Protein AF-X1VXB9-F1 (afdb_monomer_lite)

Radius of gyration: 13.16 Å; chains: 1; bounding box: 30×27×38 Å

InterPro domains:
  IPR007560 Restriction endonuclease type IV, Mrr [PF04471] (2-100)
  IPR011335 Restriction endonuclease type II-like [SSF52980] (1-97)
  IPR011856 tRNA endonuclease-like domain superfamily [G3DSA:3.40.1350.10] (1-100)
  IPR052906 Type IV Methyl-Directed Restriction Enzyme [PTHR30015] (2-100)

Structure (mmCIF, N/CA/C/O backbone):
data_AF-X1VXB9-F1
#
_entry.id   AF-X1VXB9-F1
#
loop_
_atom_site.group_PDB
_atom_site.id
_atom_site.type_symbol
_atom_site.label_atom_id
_atom_site.label_alt_id
_atom_site.label_comp_id
_atom_site.label_asym_id
_atom_site.label_entity_id
_atom_site.label_seq_id
_atom_site.pdbx_PDB_ins_code
_atom_site.Cartn_x
_atom_site.Cartn_y
_atom_site.Cartn_z
_atom_site.occupancy
_atom_site.B_iso_or_equiv
_atom_site.auth_seq_id
_atom_site.auth_comp_id
_atom_site.auth_asym_id
_atom_site.auth_atom_id
_atom_site.pdbx_PDB_model_num
ATOM 1 N N . ARG A 1 1 ? -17.337 -7.637 -2.550 1.00 56.50 1 ARG A N 1
ATOM 2 C CA . ARG A 1 1 ? -17.846 -8.761 -1.727 1.00 56.50 1 ARG A CA 1
ATOM 3 C C . ARG A 1 1 ? -16.720 -9.338 -0.864 1.00 56.50 1 ARG A C 1
ATOM 5 O O . ARG A 1 1 ? -16.865 -9.280 0.345 1.00 56.50 1 ARG A O 1
ATOM 12 N N . ILE A 1 2 ? -15.562 -9.648 -1.463 1.00 63.75 2 ILE A N 1
ATOM 13 C CA . ILE A 1 2 ? -14.317 -10.114 -0.810 1.00 63.75 2 ILE A CA 1
ATOM 14 C C . ILE A 1 2 ? -13.941 -9.342 0.471 1.00 63.75 2 ILE A C 1
ATOM 16 O O . ILE A 1 2 ? -13.866 -9.941 1.532 1.00 63.75 2 ILE A O 1
ATOM 20 N N . LEU A 1 3 ? -13.805 -8.007 0.433 1.00 64.56 3 LEU A N 1
ATOM 21 C CA . LEU A 1 3 ? -13.373 -7.242 1.622 1.00 64.56 3 LEU A CA 1
ATOM 22 C C . LEU A 1 3 ? -14.279 -7.434 2.855 1.00 64.56 3 LEU A C 1
ATOM 24 O O . LEU A 1 3 ? -13.784 -7.526 3.974 1.00 64.56 3 LEU A O 1
ATOM 28 N N . ARG A 1 4 ? -15.603 -7.535 2.664 1.00 63.34 4 ARG A N 1
ATOM 29 C CA . ARG A 1 4 ? -16.544 -7.758 3.777 1.00 63.34 4 ARG A CA 1
ATOM 30 C C . ARG A 1 4 ? -16.431 -9.174 4.343 1.00 63.34 4 ARG A C 1
ATOM 32 O O . ARG A 1 4 ? -16.548 -9.346 5.549 1.00 63.34 4 ARG A O 1
ATOM 39 N N . GLU A 1 5 ? -16.184 -10.162 3.485 1.00 63.78 5 GLU A N 1
ATOM 40 C CA . GLU A 1 5 ? -15.962 -11.560 3.884 1.00 63.78 5 GLU A CA 1
ATOM 41 C C . GLU A 1 5 ? -14.615 -11.733 4.607 1.00 63.78 5 GLU A C 1
ATO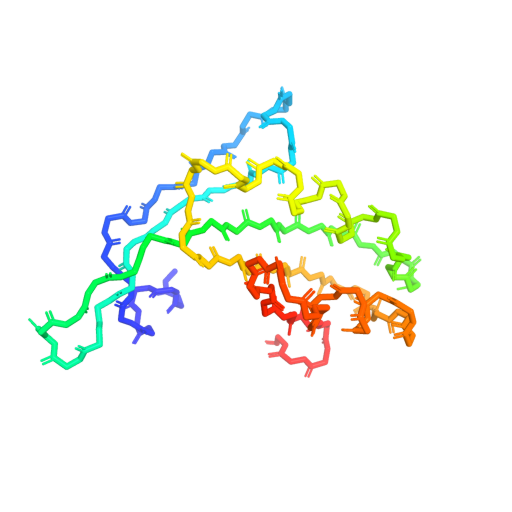M 43 O O . GLU A 1 5 ? -14.499 -12.570 5.495 1.00 63.78 5 GLU A O 1
ATOM 48 N N . CYS A 1 6 ? -13.637 -10.869 4.326 1.00 65.38 6 CYS A N 1
ATOM 49 C CA . CYS A 1 6 ? -12.366 -10.806 5.043 1.00 65.38 6 CYS A CA 1
ATOM 50 C C . CYS A 1 6 ? -12.423 -10.010 6.361 1.00 65.38 6 CYS A C 1
ATOM 52 O O . CYS A 1 6 ? -11.375 -9.795 6.947 1.00 65.38 6 CYS A O 1
ATOM 54 N N . GLY A 1 7 ? -13.585 -9.543 6.838 1.00 68.50 7 GLY A N 1
ATOM 55 C CA . GLY A 1 7 ? -13.694 -8.828 8.124 1.00 68.50 7 GLY A CA 1
ATOM 56 C C . GLY A 1 7 ? -13.568 -7.298 8.055 1.00 68.50 7 GLY A C 1
ATOM 57 O O . GLY A 1 7 ? -13.379 -6.649 9.087 1.00 68.50 7 GLY A O 1
ATOM 58 N N . PHE A 1 8 ? -13.692 -6.695 6.865 1.00 68.44 8 PHE A N 1
ATOM 59 C CA . PHE A 1 8 ? -13.814 -5.241 6.743 1.00 68.44 8 PHE A CA 1
ATOM 60 C C . PHE A 1 8 ? -15.260 -4.769 6.920 1.00 68.44 8 PHE A C 1
ATOM 62 O O . PHE A 1 8 ? -16.173 -5.150 6.182 1.00 68.44 8 PHE A O 1
ATOM 69 N N . GLU A 1 9 ? -15.446 -3.826 7.834 1.00 76.88 9 GLU A N 1
ATOM 70 C CA . GLU A 1 9 ? -16.659 -3.039 8.007 1.00 76.88 9 GLU A CA 1
ATOM 71 C C . GLU A 1 9 ? -16.516 -1.646 7.373 1.00 76.88 9 GLU A C 1
ATOM 73 O O . GLU A 1 9 ? -15.418 -1.175 7.078 1.00 76.88 9 GLU A O 1
ATOM 78 N N . LYS A 1 10 ? -17.648 -0.957 7.159 1.00 73.69 10 LYS A N 1
ATOM 79 C CA . LYS A 1 10 ? -17.703 0.439 6.671 1.00 73.69 10 LYS A CA 1
ATOM 80 C C . LYS A 1 10 ? -16.868 0.706 5.405 1.00 73.69 10 LYS A C 1
ATOM 82 O O . LYS A 1 10 ? -16.327 1.794 5.231 1.00 73.69 10 LYS A O 1
ATOM 87 N N . VAL A 1 11 ? -16.789 -0.279 4.509 1.00 75.00 11 VAL A N 1
ATOM 88 C CA . VAL A 1 11 ? -16.068 -0.143 3.238 1.00 75.00 11 VAL A CA 1
ATOM 89 C C . VAL A 1 11 ? -16.769 0.882 2.349 1.00 75.00 11 VAL A C 1
ATOM 91 O O . VAL A 1 11 ? -17.940 0.699 2.002 1.00 75.00 11 VAL A O 1
ATOM 94 N N . LYS A 1 12 ? -16.043 1.924 1.941 1.00 79.81 12 LYS A N 1
ATOM 95 C CA . LYS A 1 12 ? -16.474 2.899 0.940 1.00 79.81 12 LYS A CA 1
ATOM 96 C C . LYS A 1 12 ? -15.430 2.980 -0.164 1.00 79.81 12 LYS A C 1
ATOM 98 O O . LYS A 1 12 ? -14.261 3.246 0.087 1.00 79.81 12 LYS A O 1
ATOM 103 N N . VAL A 1 13 ? -15.887 2.758 -1.390 1.00 75.25 13 VAL A N 1
ATOM 104 C CA . VAL A 1 13 ? -15.084 2.939 -2.600 1.00 75.25 13 VAL A CA 1
ATOM 105 C C . VAL A 1 13 ? -15.185 4.404 -3.015 1.00 75.25 13 VAL A C 1
ATOM 107 O O . VAL A 1 13 ? -16.289 4.952 -3.104 1.00 75.25 13 VAL A O 1
ATOM 110 N N . THR A 1 14 ? -14.045 5.045 -3.237 1.00 69.38 14 THR A N 1
ATOM 111 C CA . THR A 1 14 ? -13.943 6.390 -3.798 1.00 69.38 14 THR A CA 1
ATOM 112 C C . THR A 1 14 ? -13.617 6.241 -5.279 1.00 69.38 14 THR A C 1
ATOM 114 O O . THR A 1 14 ? -12.519 5.880 -5.666 1.00 69.38 14 THR A O 1
ATOM 117 N N . GLY A 1 15 ? -14.626 6.423 -6.132 1.00 55.56 15 GLY A N 1
ATOM 118 C CA . GLY A 1 15 ? -14.482 6.271 -7.585 1.00 55.56 15 GLY A CA 1
ATOM 119 C C . GLY A 1 15 ? -14.112 7.564 -8.308 1.00 55.56 15 GLY A C 1
ATOM 120 O O . GLY A 1 15 ? -14.456 7.702 -9.481 1.00 55.56 15 GLY A O 1
ATOM 121 N N . ARG A 1 16 ? -13.538 8.560 -7.621 1.00 52.84 16 ARG A N 1
ATOM 122 C CA . ARG A 1 16 ? -13.210 9.840 -8.252 1.00 52.84 16 ARG A CA 1
ATOM 123 C C . ARG A 1 16 ? -11.747 9.843 -8.690 1.00 52.84 16 ARG A C 1
ATOM 125 O O . ARG A 1 16 ? -10.871 9.236 -8.093 1.00 52.84 16 ARG A O 1
ATOM 132 N N . SER A 1 17 ? -11.514 10.475 -9.832 1.00 47.78 17 SER A N 1
ATOM 133 C CA . SER A 1 17 ? -10.174 10.766 -10.321 1.00 47.78 17 SER A CA 1
ATOM 134 C C . SER A 1 17 ? -9.730 12.071 -9.659 1.00 47.78 17 SER A C 1
ATOM 136 O O . SER A 1 17 ? -10.448 13.065 -9.766 1.00 47.78 17 SER A O 1
ATOM 138 N N . GLY A 1 18 ? -8.572 12.083 -8.992 1.00 55.69 18 GLY A N 1
ATOM 139 C CA . GLY A 1 18 ? -8.039 13.270 -8.295 1.00 55.69 18 GLY A CA 1
ATOM 140 C C . GLY A 1 18 ? -7.785 13.097 -6.791 1.00 55.69 18 GLY A C 1
ATOM 141 O O . GLY A 1 18 ? -7.336 14.031 -6.136 1.00 55.69 18 GLY A O 1
ATOM 142 N N . ASP A 1 19 ? -8.013 11.903 -6.250 1.00 57.97 19 ASP A N 1
ATOM 143 C CA . ASP A 1 19 ? -8.086 11.627 -4.804 1.00 57.97 19 ASP A CA 1
ATOM 144 C C . ASP A 1 19 ? -6.703 11.493 -4.129 1.00 57.97 19 ASP A C 1
ATOM 146 O O . ASP A 1 19 ? -6.586 11.175 -2.942 1.00 57.97 19 ASP A O 1
ATOM 150 N N . GLY A 1 20 ? -5.634 11.733 -4.894 1.00 65.38 20 GLY A N 1
ATOM 151 C CA . GLY A 1 20 ? -4.254 11.515 -4.462 1.00 65.38 20 GLY A CA 1
ATOM 152 C C . GLY A 1 20 ? -3.825 10.046 -4.489 1.00 65.38 20 GLY A C 1
ATOM 153 O O . GLY A 1 20 ? -2.831 9.713 -3.859 1.00 65.38 20 GLY A O 1
ATOM 154 N N . GLY A 1 21 ? -4.548 9.178 -5.206 1.00 76.94 21 GLY A N 1
ATOM 155 C CA . GLY A 1 21 ? -4.223 7.751 -5.301 1.00 76.94 21 GLY A CA 1
ATOM 156 C C . GLY A 1 21 ? -4.743 6.931 -4.122 1.00 76.94 21 GLY A C 1
ATOM 157 O O . GLY A 1 21 ? -4.011 6.094 -3.604 1.00 76.94 21 GLY A O 1
ATOM 158 N N . ILE A 1 22 ? -5.987 7.177 -3.693 1.00 87.44 22 ILE A N 1
ATOM 159 C CA . ILE A 1 22 ? -6.750 6.273 -2.822 1.00 87.44 22 ILE A CA 1
ATOM 160 C C . ILE A 1 22 ? -8.076 5.957 -3.519 1.00 87.44 22 ILE A C 1
ATOM 162 O O . ILE A 1 22 ? -8.869 6.863 -3.771 1.00 87.44 22 ILE A O 1
ATOM 166 N N . ASP A 1 23 ? -8.341 4.675 -3.761 1.00 86.88 23 ASP A N 1
ATOM 167 C CA . ASP A 1 23 ? -9.577 4.193 -4.396 1.00 86.88 23 ASP A CA 1
ATOM 168 C C . ASP A 1 23 ? -10.641 3.765 -3.373 1.00 86.88 23 ASP A C 1
ATOM 170 O O . ASP A 1 23 ? -11.782 3.438 -3.717 1.00 86.88 23 ASP A O 1
ATOM 174 N N . GLY A 1 24 ? -10.294 3.753 -2.088 1.00 87.88 24 GLY A N 1
ATOM 175 C CA . GLY A 1 24 ? -11.276 3.665 -1.024 1.00 87.88 24 GLY A CA 1
ATOM 176 C C . GLY A 1 24 ? -10.694 3.399 0.351 1.00 87.88 24 GLY A C 1
ATOM 177 O O . GLY A 1 24 ? -9.484 3.413 0.579 1.00 87.88 24 GLY A O 1
ATOM 178 N N . PHE A 1 25 ? -11.606 3.186 1.291 1.00 89.38 25 PHE A N 1
ATOM 179 C CA . PHE A 1 25 ? -11.298 2.985 2.696 1.00 89.38 25 PHE A CA 1
ATOM 180 C C . PHE A 1 25 ? -12.230 1.963 3.335 1.00 89.38 25 PHE A C 1
ATOM 182 O O . PHE A 1 25 ? -13.359 1.749 2.887 1.00 89.38 25 PHE A O 1
ATOM 189 N N . GLY A 1 26 ? -11.764 1.339 4.406 1.00 88.38 26 GLY A N 1
ATOM 190 C CA . GLY A 1 26 ? -12.540 0.426 5.226 1.00 88.38 26 GLY A CA 1
ATOM 191 C C . GLY A 1 26 ? -11.957 0.316 6.627 1.00 88.38 26 GLY A C 1
ATOM 192 O O . GLY A 1 26 ? -10.838 0.749 6.890 1.00 88.38 26 GLY A O 1
ATOM 193 N N . VAL A 1 27 ? -12.735 -0.263 7.532 1.00 87.62 27 VAL A N 1
ATOM 194 C CA . VAL A 1 27 ? -12.303 -0.540 8.901 1.00 87.62 27 VAL A CA 1
ATOM 195 C C . VAL A 1 27 ? -12.154 -2.043 9.041 1.00 87.62 27 VAL A C 1
ATOM 197 O O . VAL A 1 27 ? -13.142 -2.767 8.964 1.00 87.62 27 VAL A O 1
ATOM 200 N N . PHE A 1 28 ? -10.934 -2.521 9.242 1.00 86.62 28 PHE A N 1
ATOM 201 C CA . PHE A 1 28 ? -10.683 -3.931 9.508 1.00 86.62 28 PHE A CA 1
ATOM 202 C C . PHE A 1 28 ? -10.800 -4.196 11.008 1.00 86.62 28 PHE A C 1
ATOM 204 O O . PHE A 1 28 ? -10.083 -3.577 11.799 1.00 86.62 28 PHE A O 1
ATOM 211 N N . LYS A 1 29 ? -11.703 -5.101 11.404 1.00 83.50 29 LYS A N 1
ATOM 212 C CA . LYS A 1 29 ? -11.858 -5.501 12.806 1.00 83.50 29 LYS A CA 1
ATOM 213 C C . LYS A 1 29 ? -11.207 -6.849 13.064 1.00 83.50 29 LYS A C 1
ATOM 215 O O . LYS A 1 29 ? -11.641 -7.865 12.532 1.00 83.50 29 LYS A O 1
ATOM 220 N N . LEU A 1 30 ? -10.224 -6.867 13.958 1.00 81.56 30 LEU A N 1
ATOM 221 C CA . LEU A 1 30 ? -9.567 -8.091 14.394 1.00 81.56 30 LEU A CA 1
ATOM 222 C C . LEU A 1 30 ? -10.140 -8.542 15.741 1.00 81.56 30 LEU A C 1
ATOM 224 O O . LEU A 1 30 ? -10.020 -7.844 16.752 1.00 81.56 30 LEU A O 1
ATOM 228 N N . GLY A 1 31 ? -10.791 -9.708 15.739 1.00 78.75 31 GLY A N 1
ATOM 229 C CA . GLY A 1 31 ? -11.321 -10.351 16.948 1.00 78.75 31 GLY A CA 1
ATOM 230 C C . GLY A 1 31 ? -12.374 -9.533 17.707 1.00 78.75 31 GLY A C 1
ATOM 231 O O . GLY A 1 31 ? -12.562 -9.752 18.896 1.00 78.75 31 GLY A O 1
ATOM 232 N N . GLY A 1 32 ? -13.010 -8.547 17.063 1.00 76.56 32 GLY A N 1
ATOM 233 C CA . GLY A 1 32 ? -13.996 -7.655 17.691 1.00 76.56 32 GLY A CA 1
ATOM 234 C C . GLY A 1 32 ? -13.428 -6.640 18.693 1.00 76.56 32 GLY A C 1
ATOM 235 O O . GLY A 1 32 ? -14.180 -5.800 19.178 1.00 76.56 32 GLY A O 1
ATOM 236 N N . LEU A 1 33 ? -12.122 -6.681 18.972 1.00 80.19 33 LEU A N 1
ATOM 237 C CA . LEU A 1 33 ? -11.454 -5.825 19.955 1.00 80.19 33 LEU A CA 1
ATOM 238 C C . LEU A 1 33 ? -10.656 -4.701 19.291 1.00 80.19 33 LEU A C 1
ATOM 240 O O . LEU A 1 33 ? -10.680 -3.559 19.743 1.00 80.19 33 LEU A O 1
ATOM 244 N N . LEU A 1 34 ? -9.942 -5.027 18.214 1.00 84.44 34 LEU A N 1
ATOM 245 C CA . LEU A 1 34 ? -9.048 -4.102 17.530 1.00 84.44 34 LEU A CA 1
ATOM 246 C C . LEU A 1 34 ? -9.685 -3.646 16.223 1.00 84.44 34 LEU A C 1
ATOM 248 O O . LEU A 1 34 ? -10.249 -4.453 15.488 1.00 84.44 34 LEU A O 1
ATOM 252 N N . SER A 1 35 ? -9.595 -2.350 15.938 1.00 85.12 35 SER A N 1
ATOM 253 C CA . SER A 1 35 ? -10.067 -1.749 14.690 1.00 85.12 35 SER A CA 1
ATOM 254 C C . SER A 1 35 ? -8.919 -1.003 14.031 1.00 85.12 35 SER A C 1
ATOM 256 O O . SER A 1 35 ? -8.245 -0.217 14.691 1.00 85.12 35 SER A O 1
ATOM 258 N N . TYR A 1 36 ? -8.725 -1.233 12.738 1.00 88.75 36 TYR A N 1
ATOM 259 C CA . TYR A 1 36 ? -7.713 -0.561 11.932 1.00 88.75 36 TYR A CA 1
ATOM 260 C C . TYR A 1 36 ? -8.387 0.173 10.785 1.00 88.75 36 TYR A C 1
ATOM 262 O O . TYR A 1 36 ? -9.152 -0.428 10.027 1.00 88.75 36 TYR A O 1
ATOM 270 N N . ASN A 1 37 ? -8.086 1.457 10.631 1.00 89.50 37 ASN A N 1
ATOM 271 C CA . ASN A 1 37 ? -8.449 2.190 9.432 1.00 89.50 37 ASN A CA 1
ATOM 272 C C . ASN A 1 37 ? -7.496 1.775 8.316 1.00 89.50 37 ASN A C 1
ATOM 274 O O . ASN A 1 37 ? -6.277 1.911 8.431 1.00 89.50 37 ASN A O 1
ATOM 278 N N . VAL A 1 38 ? -8.062 1.262 7.235 1.00 91.00 38 VAL A N 1
ATOM 279 C CA . VAL A 1 38 ? -7.322 0.776 6.079 1.00 91.00 38 VAL A CA 1
ATOM 280 C C . VAL A 1 38 ? -7.770 1.570 4.866 1.00 91.00 38 VAL A C 1
ATOM 282 O O . VAL A 1 38 ? -8.968 1.722 4.622 1.00 91.00 38 VAL A O 1
ATOM 285 N N . VAL A 1 39 ? -6.816 2.039 4.076 1.00 92.25 39 VAL A N 1
ATOM 286 C CA . VAL A 1 39 ? -7.083 2.579 2.738 1.00 92.25 39 VAL A CA 1
ATOM 287 C C . VAL A 1 39 ? -6.532 1.641 1.686 1.00 92.25 39 VAL A C 1
ATOM 289 O O . VAL A 1 39 ? -5.551 0.936 1.927 1.00 92.25 39 VAL A O 1
ATOM 292 N N . PHE A 1 40 ? -7.166 1.623 0.521 1.00 90.75 40 PHE A N 1
ATOM 293 C CA . PHE A 1 40 ? -6.748 0.774 -0.581 1.00 90.75 40 PHE A CA 1
ATOM 294 C C . PHE A 1 40 ? -6.607 1.554 -1.882 1.00 90.75 40 PHE A C 1
ATOM 296 O O . PHE A 1 40 ? -7.363 2.487 -2.151 1.00 90.75 40 PHE A O 1
ATOM 303 N N . GLN A 1 41 ? -5.633 1.139 -2.685 1.00 91.38 41 GLN A N 1
ATOM 304 C CA . GLN A 1 41 ? -5.439 1.577 -4.061 1.00 91.38 41 GLN A CA 1
ATOM 305 C C . GLN A 1 41 ? -5.413 0.347 -4.960 1.00 91.38 41 GLN A C 1
ATOM 307 O O . GLN A 1 41 ? -4.699 -0.613 -4.692 1.00 91.38 41 GLN A O 1
ATOM 312 N N . CYS A 1 42 ? -6.154 0.403 -6.054 1.00 89.50 42 CYS A N 1
ATOM 313 C CA . CYS A 1 42 ? -6.238 -0.603 -7.095 1.00 89.50 42 CYS A CA 1
ATOM 314 C C . CYS A 1 42 ? -5.700 -0.005 -8.400 1.00 89.50 42 CYS A C 1
ATOM 316 O O . CYS A 1 42 ? -6.326 0.849 -9.025 1.00 89.50 42 CYS A O 1
ATOM 318 N N . LYS A 1 43 ? -4.535 -0.457 -8.866 1.00 86.75 43 LYS A N 1
ATOM 319 C CA . LYS A 1 43 ? -3.935 0.052 -10.108 1.00 86.75 43 LYS A CA 1
ATOM 320 C C . LYS A 1 43 ? -3.781 -1.054 -11.139 1.00 86.75 43 LYS A C 1
ATOM 322 O O . LYS A 1 43 ? -3.037 -2.014 -10.932 1.00 86.75 43 LYS A O 1
ATOM 327 N N . ARG A 1 44 ? -4.431 -0.900 -12.297 1.00 87.00 44 ARG A N 1
ATOM 328 C CA . ARG A 1 44 ? -4.151 -1.758 -13.456 1.00 87.00 44 ARG A CA 1
ATOM 329 C C . ARG A 1 44 ? -2.772 -1.409 -14.013 1.00 87.00 44 ARG A C 1
ATOM 331 O O . ARG A 1 44 ? -2.523 -0.244 -14.317 1.00 87.00 44 ARG A O 1
ATOM 338 N N . TYR A 1 45 ? -1.891 -2.396 -14.138 1.00 85.31 45 TYR A N 1
ATOM 339 C CA . TYR A 1 45 ? -0.508 -2.188 -14.564 1.00 85.31 45 TYR A CA 1
ATOM 340 C C . TYR A 1 45 ? -0.094 -3.287 -15.540 1.00 85.31 45 TYR A C 1
ATOM 342 O O . TYR A 1 45 ? -0.435 -4.447 -15.334 1.00 85.31 45 TYR A O 1
ATOM 350 N N . ASN A 1 46 ? 0.628 -2.924 -16.600 1.00 85.56 46 ASN A N 1
ATOM 351 C CA . ASN A 1 46 ? 1.239 -3.891 -17.507 1.00 85.56 46 ASN A CA 1
ATOM 352 C C . ASN A 1 46 ? 2.740 -3.941 -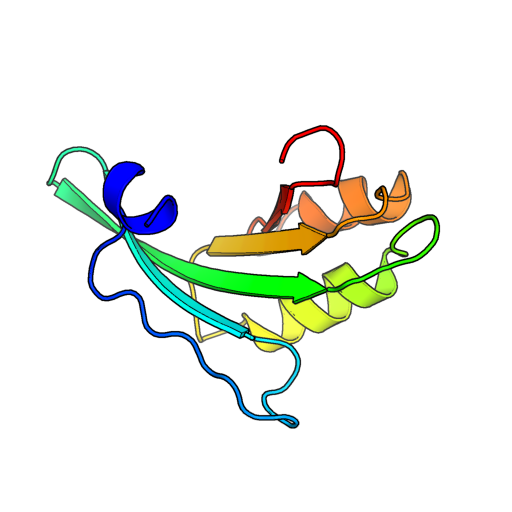17.196 1.00 85.56 46 ASN A C 1
ATOM 354 O O . ASN A 1 46 ? 3.447 -2.962 -17.433 1.00 85.56 46 ASN A O 1
ATOM 358 N N . GLY A 1 47 ? 3.203 -5.037 -16.592 1.00 88.19 47 GLY A N 1
ATOM 359 C CA . GLY A 1 47 ? 4.570 -5.183 -16.083 1.00 88.19 47 GLY A CA 1
ATOM 360 C C . GLY A 1 47 ? 4.693 -4.944 -14.575 1.00 88.19 47 GLY A C 1
ATOM 361 O O . GLY A 1 47 ? 3.804 -5.310 -13.804 1.00 88.19 47 GLY A O 1
ATOM 362 N N . ASN A 1 48 ? 5.815 -4.353 -14.149 1.00 92.88 48 ASN A N 1
ATOM 363 C CA . ASN A 1 48 ? 6.170 -4.239 -12.732 1.00 92.88 48 ASN A CA 1
ATOM 364 C C . ASN A 1 48 ? 5.901 -2.842 -12.160 1.00 92.88 48 ASN A C 1
ATOM 366 O O . ASN A 1 48 ? 6.420 -1.851 -12.669 1.00 92.88 48 ASN A O 1
ATOM 370 N N . VAL A 1 49 ? 5.184 -2.771 -11.040 1.00 95.00 49 VAL A N 1
ATOM 371 C CA . VAL A 1 49 ? 4.952 -1.551 -10.263 1.00 95.00 49 VAL A CA 1
ATOM 372 C C . VAL A 1 49 ? 6.271 -1.078 -9.618 1.00 95.00 49 VAL A C 1
ATOM 374 O O . VAL A 1 49 ? 6.909 -1.840 -8.871 1.00 95.00 49 VAL A O 1
ATOM 377 N N . PRO A 1 50 ? 6.714 0.167 -9.887 1.00 96.19 50 PRO A N 1
ATOM 378 C CA . PRO A 1 50 ? 7.946 0.715 -9.328 1.00 96.19 50 PRO A CA 1
ATOM 379 C C . PRO A 1 50 ? 7.742 1.252 -7.905 1.00 96.19 50 PRO A C 1
ATOM 381 O O . PRO A 1 50 ? 6.639 1.621 -7.506 1.00 96.19 50 PRO A O 1
ATOM 384 N N . SER A 1 51 ? 8.836 1.397 -7.151 1.00 96.25 51 SER A N 1
ATOM 385 C CA . SER A 1 51 ? 8.804 1.910 -5.768 1.00 96.25 51 SER A CA 1
ATOM 386 C C . SER A 1 51 ? 8.215 3.318 -5.629 1.00 96.25 51 SER A C 1
ATOM 388 O O . SER A 1 51 ? 7.709 3.665 -4.564 1.00 96.25 51 SER A O 1
ATOM 390 N N . LYS A 1 52 ? 8.234 4.123 -6.701 1.00 95.31 52 LYS A N 1
ATOM 391 C CA . LYS A 1 52 ? 7.598 5.448 -6.732 1.00 95.31 52 LYS A CA 1
ATOM 392 C C . LYS A 1 52 ? 6.102 5.371 -6.417 1.00 95.31 52 LYS A C 1
ATOM 394 O O . LYS A 1 52 ? 5.632 6.154 -5.608 1.00 95.31 52 LYS A O 1
ATOM 399 N N . GLU A 1 53 ? 5.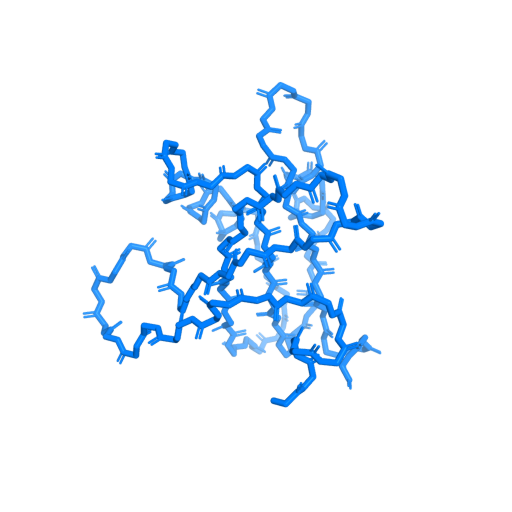385 4.409 -6.993 1.00 94.25 53 GLU A N 1
ATOM 400 C CA . GLU A 1 53 ? 3.938 4.257 -6.777 1.00 94.25 53 GLU A CA 1
ATOM 401 C C . GLU A 1 53 ? 3.619 3.948 -5.311 1.00 94.25 53 GLU A C 1
ATOM 403 O O . GLU A 1 53 ? 2.680 4.496 -4.742 1.00 94.25 53 GLU A O 1
ATOM 408 N N . ILE A 1 54 ? 4.457 3.129 -4.669 1.00 95.19 54 ILE A N 1
ATOM 409 C CA . ILE A 1 54 ? 4.313 2.790 -3.250 1.00 95.19 54 ILE A CA 1
ATOM 410 C C . ILE A 1 54 ? 4.608 4.003 -2.359 1.00 95.19 54 ILE A C 1
ATOM 412 O O . ILE A 1 54 ? 3.891 4.231 -1.387 1.00 95.19 54 ILE A O 1
ATOM 416 N N . ARG A 1 55 ? 5.620 4.819 -2.692 1.00 94.12 55 ARG A N 1
ATOM 417 C CA . ARG A 1 55 ? 5.904 6.078 -1.976 1.00 94.12 55 ARG A CA 1
ATOM 418 C C . ARG A 1 55 ? 4.776 7.092 -2.111 1.00 94.12 55 ARG A C 1
ATOM 420 O O . ARG A 1 55 ? 4.420 7.743 -1.129 1.00 94.12 55 ARG A O 1
ATOM 427 N N . ASP A 1 56 ? 4.233 7.233 -3.313 1.00 92.44 56 ASP A N 1
ATOM 428 C CA . ASP A 1 56 ? 3.152 8.175 -3.588 1.00 92.44 56 ASP A CA 1
ATOM 429 C C . ASP A 1 56 ? 1.892 7.754 -2.819 1.00 92.44 56 ASP A C 1
ATOM 431 O O . ASP A 1 56 ? 1.317 8.564 -2.090 1.00 92.44 56 ASP A O 1
ATOM 435 N N . PHE A 1 57 ? 1.544 6.462 -2.861 1.00 93.12 57 PHE A N 1
ATOM 436 C CA . PHE A 1 57 ? 0.452 5.906 -2.063 1.00 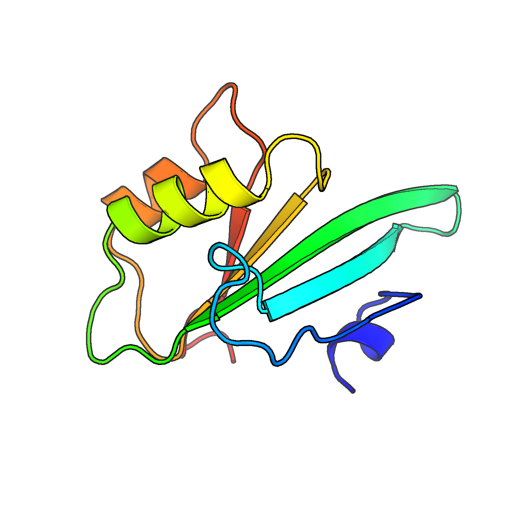93.12 57 PHE A CA 1
ATOM 437 C C . PHE A 1 57 ? 0.674 6.117 -0.565 1.00 93.12 57 PHE A C 1
ATOM 439 O O . PHE A 1 57 ? -0.186 6.671 0.114 1.00 93.12 57 PHE A O 1
ATOM 446 N N . ARG A 1 58 ? 1.861 5.772 -0.049 1.00 91.69 58 ARG A N 1
ATOM 447 C CA . ARG A 1 58 ? 2.247 6.011 1.349 1.00 91.69 58 ARG A CA 1
ATOM 448 C C . ARG A 1 58 ? 2.007 7.461 1.753 1.00 91.69 58 ARG A C 1
ATOM 450 O O . ARG A 1 58 ? 1.459 7.711 2.820 1.00 91.69 58 ARG A O 1
ATOM 457 N N . SER A 1 59 ? 2.399 8.404 0.903 1.00 90.44 59 SER A N 1
ATOM 458 C CA . SER A 1 59 ? 2.238 9.836 1.161 1.00 90.44 59 SER A CA 1
ATOM 459 C C . SER A 1 59 ? 0.762 10.228 1.254 1.00 90.44 59 SER A C 1
ATOM 461 O O . SER A 1 59 ? 0.392 11.007 2.128 1.00 90.44 59 SER A O 1
ATOM 463 N N . ALA A 1 60 ? -0.095 9.634 0.421 1.00 89.06 60 ALA A N 1
ATOM 464 C CA . ALA A 1 60 ? -1.540 9.834 0.472 1.00 89.06 60 ALA A CA 1
ATOM 465 C C . ALA A 1 60 ? -2.199 9.223 1.723 1.00 89.06 60 ALA A C 1
ATOM 467 O O . ALA A 1 60 ? -3.232 9.723 2.169 1.00 89.06 60 ALA A O 1
ATOM 468 N N . MET A 1 61 ? -1.613 8.168 2.302 1.00 89.06 61 MET A N 1
ATOM 469 C CA . MET A 1 61 ? -2.122 7.505 3.510 1.00 89.06 61 MET A CA 1
ATOM 470 C C . MET A 1 61 ? -1.849 8.270 4.809 1.00 89.06 61 MET A C 1
ATOM 472 O O . MET A 1 61 ? -2.581 8.086 5.785 1.00 89.06 61 MET A O 1
ATOM 476 N N . ILE A 1 62 ? -0.775 9.067 4.860 1.00 86.56 62 ILE A N 1
ATOM 477 C CA . ILE A 1 62 ? -0.315 9.716 6.096 1.00 86.56 62 ILE A CA 1
ATOM 478 C C . ILE A 1 62 ? -1.442 10.575 6.686 1.00 86.56 62 ILE A C 1
ATOM 480 O O . ILE A 1 62 ? -2.013 11.435 6.018 1.00 86.56 62 ILE A O 1
ATOM 484 N N . GLY A 1 63 ? -1.774 10.313 7.953 1.00 84.94 63 GLY A N 1
ATOM 485 C CA . GLY A 1 63 ? -2.845 11.002 8.679 1.00 84.94 63 GLY A CA 1
ATOM 486 C C . GLY A 1 63 ? -4.268 10.562 8.315 1.00 84.94 63 GLY A C 1
ATOM 487 O O . GLY A 1 63 ? -5.218 11.121 8.855 1.00 84.94 63 GLY A O 1
ATOM 488 N N . ARG A 1 64 ? -4.438 9.578 7.419 1.00 83.88 64 ARG A N 1
ATOM 489 C CA . ARG A 1 64 ? -5.752 9.081 6.971 1.00 83.88 64 ARG A CA 1
ATOM 490 C C . ARG A 1 64 ? -6.038 7.634 7.374 1.00 83.88 64 ARG A C 1
ATOM 492 O O . ARG A 1 64 ? -7.206 7.274 7.491 1.00 83.88 64 ARG A O 1
ATOM 499 N N . ALA A 1 65 ? -5.007 6.807 7.557 1.00 87.19 65 ALA A N 1
ATOM 500 C CA . ALA A 1 65 ? -5.159 5.380 7.837 1.00 87.19 65 ALA A 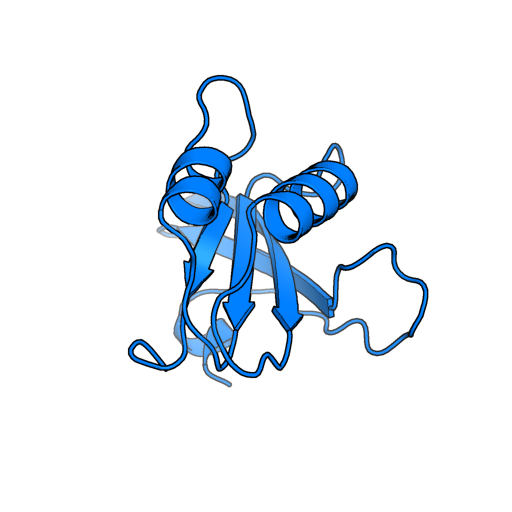CA 1
ATOM 501 C C . ALA A 1 65 ? -3.987 4.798 8.638 1.00 87.19 65 ALA A C 1
ATOM 503 O O . ALA A 1 65 ? -2.861 5.289 8.559 1.00 87.19 65 ALA A O 1
ATOM 504 N N . ASP A 1 66 ? -4.257 3.703 9.350 1.00 88.50 66 ASP A N 1
ATOM 505 C CA . ASP A 1 66 ? -3.266 2.924 10.102 1.00 88.50 66 ASP A CA 1
ATOM 506 C C . ASP A 1 66 ? -2.494 1.958 9.187 1.00 88.50 66 ASP A C 1
ATOM 508 O O . ASP A 1 66 ? -1.339 1.606 9.448 1.00 88.50 66 ASP A O 1
ATOM 512 N N . LYS A 1 67 ? -3.156 1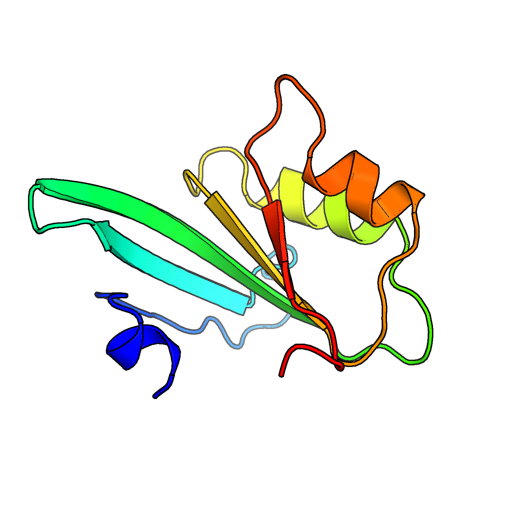.499 8.118 1.00 90.62 67 LYS A N 1
ATOM 513 C CA . LYS A 1 67 ? -2.676 0.481 7.177 1.00 90.62 67 LYS A CA 1
ATOM 514 C C . LYS A 1 67 ? -3.072 0.816 5.745 1.00 90.62 67 LYS A C 1
ATOM 516 O O . LYS A 1 67 ? -4.071 1.495 5.502 1.00 90.62 67 LYS A O 1
ATOM 521 N N . GLY A 1 68 ? -2.288 0.317 4.796 1.00 93.44 68 GLY A N 1
ATOM 522 C CA . GLY A 1 68 ? -2.527 0.494 3.368 1.00 93.44 68 GLY A CA 1
ATOM 523 C C . GLY A 1 68 ? -2.542 -0.839 2.653 1.00 93.44 68 GLY A C 1
ATOM 524 O O . GLY A 1 68 ? -1.742 -1.706 2.982 1.00 93.44 68 GLY A O 1
ATOM 525 N N . LEU A 1 69 ? -3.417 -0.976 1.666 1.00 93.44 69 LEU A N 1
ATOM 526 C CA . LEU A 1 69 ? -3.476 -2.133 0.784 1.00 93.44 69 LEU A CA 1
ATOM 527 C C . LEU A 1 69 ? -3.309 -1.667 -0.664 1.00 93.44 69 LEU A C 1
ATOM 529 O O . LEU A 1 69 ? -4.168 -0.962 -1.193 1.00 93.44 69 LEU A O 1
ATOM 533 N N . PHE A 1 70 ? -2.208 -2.040 -1.307 1.00 94.38 70 PHE A N 1
ATOM 534 C CA . PHE A 1 70 ? -1.988 -1.757 -2.722 1.00 94.38 70 PHE A CA 1
ATOM 535 C C . PHE A 1 70 ? -2.269 -3.023 -3.526 1.00 94.38 70 PHE A C 1
ATOM 537 O O . PHE A 1 70 ? -1.668 -4.066 -3.287 1.00 94.38 70 PHE A O 1
ATOM 544 N N . ILE A 1 71 ? -3.191 -2.928 -4.477 1.00 92.75 71 ILE A N 1
ATOM 545 C CA . ILE A 1 71 ? -3.649 -4.031 -5.314 1.00 92.75 71 ILE A CA 1
ATOM 546 C C . ILE A 1 71 ? -3.290 -3.713 -6.762 1.00 92.75 71 ILE A C 1
ATOM 548 O O . ILE A 1 71 ? -3.585 -2.626 -7.270 1.00 92.75 71 ILE A O 1
ATOM 552 N N . THR A 1 72 ? -2.671 -4.659 -7.458 1.00 92.56 72 THR A N 1
ATOM 553 C CA . THR A 1 72 ? -2.370 -4.521 -8.882 1.00 92.56 72 THR A CA 1
ATOM 554 C C . THR A 1 72 ? -2.642 -5.805 -9.653 1.00 92.56 72 THR A C 1
ATOM 556 O O . THR A 1 72 ? -2.667 -6.889 -9.092 1.00 92.56 72 THR A O 1
ATOM 559 N N . THR A 1 73 ? -2.841 -5.665 -10.962 1.00 91.06 73 THR A N 1
ATOM 560 C CA . THR A 1 73 ? -2.896 -6.791 -11.915 1.00 91.06 73 THR A CA 1
ATOM 561 C C . THR A 1 73 ? -1.523 -7.139 -12.495 1.00 91.06 73 THR A C 1
ATOM 563 O O . THR A 1 73 ? -1.393 -8.154 -13.169 1.00 91.06 73 THR A O 1
ATOM 566 N N . GLY A 1 74 ? -0.513 -6.292 -12.268 1.00 90.50 74 GLY A N 1
ATOM 567 C CA . GLY A 1 74 ? 0.878 -6.568 -12.624 1.00 90.50 74 GLY A CA 1
ATOM 568 C C . GLY A 1 74 ? 1.624 -7.294 -11.503 1.00 90.50 74 GLY A C 1
ATOM 569 O O . GLY A 1 74 ? 1.015 -7.958 -10.672 1.00 90.50 74 GLY A O 1
ATOM 570 N N . ASN A 1 75 ? 2.945 -7.117 -11.454 1.00 93.38 75 ASN A N 1
ATOM 571 C CA . ASN A 1 75 ? 3.807 -7.585 -10.358 1.00 93.38 75 ASN A CA 1
ATOM 572 C C . ASN A 1 75 ? 4.493 -6.394 -9.668 1.00 93.38 75 ASN A C 1
ATOM 574 O O . ASN A 1 75 ? 4.474 -5.280 -10.185 1.00 93.38 75 ASN A O 1
ATOM 578 N N . TYR A 1 76 ? 5.152 -6.601 -8.526 1.00 95.19 76 TYR A N 1
ATOM 579 C CA . TYR A 1 76 ? 5.951 -5.560 -7.860 1.00 95.19 76 TYR A CA 1
ATOM 580 C C . TYR A 1 76 ? 7.449 -5.754 -8.088 1.00 95.19 76 TYR A C 1
ATOM 582 O O . TYR A 1 76 ? 7.965 -6.869 -8.003 1.00 95.19 76 TYR A O 1
ATOM 590 N N . THR A 1 77 ? 8.180 -4.654 -8.291 1.00 96.44 77 THR A N 1
ATOM 591 C CA . THR A 1 77 ? 9.652 -4.689 -8.238 1.00 96.44 77 THR A CA 1
ATOM 592 C C . THR A 1 77 ? 10.151 -5.002 -6.821 1.00 96.44 77 THR A C 1
ATOM 594 O O . THR A 1 77 ? 9.468 -4.720 -5.836 1.00 96.44 77 THR A O 1
ATOM 597 N N . ILE A 1 78 ? 11.377 -5.523 -6.694 1.00 96.19 78 ILE A N 1
ATOM 598 C CA . ILE A 1 78 ? 12.025 -5.751 -5.386 1.00 96.19 78 ILE A CA 1
ATOM 599 C C . ILE A 1 78 ? 12.054 -4.455 -4.564 1.00 96.19 78 ILE A C 1
ATOM 601 O O . ILE A 1 78 ? 11.751 -4.459 -3.373 1.00 96.19 78 ILE A O 1
ATOM 605 N N . GLU A 1 79 ? 12.340 -3.328 -5.214 1.00 97.31 79 GLU A N 1
ATOM 606 C CA . GLU A 1 79 ? 12.389 -2.026 -4.550 1.00 97.31 79 GLU A CA 1
ATOM 607 C C . GLU A 1 79 ? 11.004 -1.531 -4.120 1.00 97.31 79 GLU A C 1
ATOM 609 O O . GLU A 1 79 ? 10.890 -0.850 -3.105 1.00 97.31 79 GLU A O 1
ATOM 614 N N . ALA A 1 80 ? 9.937 -1.890 -4.840 1.00 96.50 80 ALA A N 1
ATOM 615 C CA . ALA A 1 80 ? 8.569 -1.622 -4.397 1.00 96.50 80 ALA A CA 1
ATOM 616 C C . ALA A 1 80 ? 8.210 -2.437 -3.145 1.00 96.50 80 ALA A C 1
ATOM 618 O O . ALA A 1 80 ? 7.644 -1.879 -2.207 1.00 96.50 80 ALA A O 1
ATOM 619 N N . LYS A 1 81 ? 8.603 -3.718 -3.090 1.00 95.56 81 LYS A N 1
ATOM 620 C CA . LYS A 1 81 ? 8.400 -4.575 -1.908 1.00 95.56 81 LYS A CA 1
ATOM 621 C C . LYS A 1 81 ? 9.155 -4.041 -0.685 1.00 95.56 81 LYS A C 1
ATOM 623 O O . LYS A 1 81 ? 8.559 -3.896 0.377 1.00 95.56 81 LYS A O 1
ATOM 628 N N . LYS A 1 82 ? 10.429 -3.662 -0.850 1.00 95.81 82 LYS A N 1
ATOM 629 C CA . LYS A 1 82 ? 11.229 -3.028 0.216 1.00 95.81 82 LYS A CA 1
ATOM 630 C C . LYS A 1 82 ? 10.635 -1.700 0.673 1.00 95.81 82 LYS A C 1
ATOM 632 O O . LYS A 1 82 ? 10.596 -1.427 1.868 1.00 95.81 82 LYS A O 1
ATOM 637 N N . GLU A 1 83 ? 10.173 -0.874 -0.267 1.00 95.69 83 GLU A N 1
ATOM 638 C CA . GLU A 1 83 ? 9.529 0.389 0.079 1.00 95.69 83 GLU A CA 1
ATOM 639 C C . GLU A 1 83 ? 8.255 0.143 0.883 1.00 95.69 83 GLU A C 1
ATOM 641 O O . GLU A 1 83 ? 8.043 0.848 1.859 1.00 95.69 83 GLU A O 1
ATOM 646 N N . ALA A 1 84 ? 7.432 -0.852 0.540 1.00 95.12 84 ALA A N 1
ATOM 647 C CA . ALA A 1 84 ? 6.187 -1.164 1.247 1.00 95.12 84 ALA A CA 1
ATOM 648 C C . ALA A 1 84 ? 6.417 -1.559 2.719 1.00 95.12 84 ALA A C 1
ATOM 650 O O . ALA A 1 84 ? 5.664 -1.132 3.603 1.00 95.12 84 ALA A O 1
ATOM 651 N N . SER A 1 85 ? 7.510 -2.279 2.986 1.00 93.69 85 SER A N 1
ATOM 652 C CA . SER A 1 85 ? 7.928 -2.730 4.316 1.00 93.69 85 SER A CA 1
ATOM 653 C C . SER A 1 85 ? 8.954 -1.820 5.005 1.00 93.69 85 SER A C 1
ATOM 655 O O . SER A 1 85 ? 9.600 -2.266 5.950 1.00 93.69 85 SER A O 1
ATOM 657 N N . ARG A 1 86 ? 9.154 -0.582 4.535 1.00 92.25 86 ARG A N 1
ATOM 658 C CA . ARG A 1 86 ? 10.195 0.317 5.054 1.00 92.25 86 ARG A CA 1
ATOM 659 C C . ARG A 1 86 ? 9.994 0.646 6.536 1.00 92.25 86 ARG A C 1
ATOM 661 O O . ARG A 1 86 ? 8.921 1.104 6.935 1.00 92.25 86 ARG A O 1
ATOM 668 N N . ASP A 1 87 ? 11.057 0.489 7.320 1.00 88.00 87 ASP A N 1
ATOM 669 C CA . ASP A 1 87 ? 11.051 0.806 8.747 1.00 88.00 87 ASP A CA 1
ATOM 670 C C . ASP A 1 87 ? 10.729 2.281 9.015 1.00 88.00 87 ASP A C 1
ATOM 672 O O . ASP A 1 87 ? 11.094 3.184 8.257 1.00 88.00 87 ASP A O 1
ATOM 676 N N . GLY A 1 88 ? 10.002 2.520 10.108 1.00 85.19 88 GLY A N 1
ATOM 677 C CA . GLY A 1 88 ? 9.570 3.858 10.517 1.00 85.19 88 GLY A CA 1
ATOM 678 C C . GLY A 1 88 ? 8.431 4.450 9.680 1.00 85.19 88 GLY A C 1
ATOM 679 O O . GLY A 1 88 ? 8.078 5.609 9.881 1.00 85.19 88 GLY A O 1
ATOM 680 N N . ALA A 1 89 ? 7.838 3.685 8.757 1.00 86.31 89 ALA A N 1
ATOM 681 C CA . ALA A 1 89 ? 6.725 4.141 7.933 1.00 86.31 89 ALA A CA 1
ATOM 682 C C . ALA A 1 89 ? 5.500 3.199 8.030 1.00 86.31 89 ALA A C 1
ATOM 684 O O . ALA A 1 89 ? 5.664 2.001 8.269 1.00 86.31 89 ALA A O 1
ATOM 685 N N . PRO A 1 90 ? 4.257 3.700 7.844 1.00 87.94 90 PRO A N 1
ATOM 686 C CA . PRO A 1 90 ? 3.048 2.871 7.938 1.00 87.94 90 PRO A CA 1
ATOM 687 C C . PRO A 1 90 ? 3.077 1.684 6.969 1.00 87.94 90 PRO A C 1
ATOM 689 O O . PRO A 1 90 ? 3.253 1.878 5.772 1.00 87.94 90 PRO A O 1
ATOM 692 N N . LYS A 1 91 ? 2.919 0.447 7.442 1.00 89.62 91 LYS A N 1
ATOM 693 C CA . LYS A 1 91 ? 3.039 -0.723 6.552 1.00 89.62 91 LYS A CA 1
ATOM 694 C C . LYS A 1 91 ? 1.997 -0.695 5.427 1.00 89.62 91 LYS A C 1
ATOM 696 O O . LYS A 1 91 ? 0.828 -0.387 5.672 1.00 89.62 91 LYS A O 1
ATOM 701 N N . ILE A 1 92 ? 2.452 -1.042 4.224 1.00 94.81 92 ILE A N 1
ATOM 702 C CA . ILE A 1 92 ? 1.611 -1.244 3.045 1.00 94.81 92 ILE A CA 1
ATOM 703 C C . ILE A 1 92 ? 1.658 -2.728 2.704 1.00 94.81 92 ILE A C 1
ATOM 705 O O . ILE A 1 92 ? 2.732 -3.258 2.423 1.00 94.81 92 ILE A O 1
ATOM 709 N N . ASP A 1 93 ? 0.505 -3.378 2.735 1.00 94.75 93 ASP A N 1
ATOM 710 C CA . ASP A 1 93 ? 0.338 -4.732 2.233 1.00 94.75 93 ASP A CA 1
ATOM 711 C C . ASP A 1 93 ? 0.160 -4.676 0.712 1.00 94.75 93 ASP A C 1
ATOM 713 O O . ASP A 1 93 ? -0.502 -3.782 0.173 1.00 94.75 93 ASP A O 1
ATOM 717 N N . LEU A 1 94 ? 0.809 -5.602 0.014 1.00 94.31 94 LEU A N 1
ATOM 718 C CA . LEU A 1 94 ? 0.845 -5.661 -1.440 1.00 94.31 94 LEU A CA 1
ATOM 719 C C . LEU A 1 94 ? 0.102 -6.910 -1.895 1.00 94.31 94 LEU A C 1
ATOM 721 O O . LEU A 1 94 ? 0.413 -7.991 -1.415 1.00 94.31 94 LEU A O 1
ATOM 725 N N . VAL A 1 95 ? -0.827 -6.744 -2.830 1.00 92.88 95 VAL A N 1
ATOM 726 C CA . VAL A 1 95 ? -1.515 -7.835 -3.529 1.00 92.88 95 VAL A CA 1
ATOM 727 C C . VAL A 1 95 ? -1.245 -7.664 -5.016 1.00 92.88 95 VAL A C 1
ATOM 729 O O . VAL A 1 95 ? -1.433 -6.569 -5.565 1.00 92.88 95 VAL A O 1
ATOM 732 N N . ASP A 1 96 ? -0.737 -8.710 -5.658 1.00 88.75 96 ASP A N 1
ATOM 733 C CA . ASP A 1 96 ? -0.430 -8.721 -7.089 1.00 88.75 96 ASP A CA 1
ATOM 734 C C . ASP A 1 96 ? -1.337 -9.671 -7.878 1.00 88.75 96 ASP A C 1
ATOM 736 O O . ASP A 1 96 ? -2.189 -10.356 -7.316 1.00 88.75 96 ASP A O 1
ATOM 740 N N . GLY A 1 97 ? -1.181 -9.676 -9.205 1.00 74.31 97 GLY A N 1
ATOM 741 C CA . GLY A 1 97 ? -2.025 -10.464 -10.100 1.00 74.31 97 GLY A CA 1
ATOM 742 C C . GLY A 1 97 ? -1.904 -11.983 -9.931 1.00 74.31 97 GLY A C 1
ATOM 743 O O . GLY A 1 97 ? -2.729 -12.690 -10.499 1.00 74.31 97 GLY A O 1
ATOM 744 N N . ASN A 1 98 ? -0.915 -12.488 -9.184 1.00 69.44 98 ASN A N 1
ATOM 745 C CA . ASN A 1 98 ? -0.809 -13.916 -8.865 1.00 69.44 98 ASN A CA 1
ATOM 746 C C . ASN A 1 98 ? -1.545 -14.280 -7.565 1.00 69.44 98 ASN A C 1
ATOM 748 O O . ASN A 1 98 ? -1.800 -15.457 -7.322 1.00 69.44 98 ASN A O 1
ATOM 752 N N . GLU A 1 99 ? -1.843 -13.290 -6.720 1.00 60.94 99 GLU A N 1
ATOM 753 C CA . GLU A 1 99 ? -2.521 -13.451 -5.427 1.00 60.94 99 GLU A CA 1
ATOM 754 C C . GLU A 1 99 ? -4.030 -13.131 -5.492 1.00 60.94 99 GLU A C 1
ATOM 756 O O . GLU A 1 99 ? -4.737 -13.290 -4.494 1.00 60.94 99 GLU A O 1
ATOM 761 N N . LEU A 1 100 ? -4.516 -12.675 -6.655 1.00 57.62 100 LEU A N 1
ATOM 762 C CA . LEU A 1 100 ? -5.926 -12.397 -6.972 1.00 57.62 100 LEU A CA 1
ATOM 763 C C . LEU A 1 100 ? -6.604 -13.584 -7.661 1.00 57.62 100 LEU A C 1
ATOM 765 O O . LEU A 1 100 ? -7.783 -13.834 -7.318 1.00 57.62 100 LEU A O 1
#

Organism: NCBI:txid412755

Secondary structure (DSSP, 8-state):
-HHHHTTEEEEEE---TTSSS--EEEEEEETTTEEEEEEEEEE--SSEEPHHHHHHHHHHHTTT-SEEEEEESSEE-HHHHHHHT-TTS--EEEE-TTT-

Sequence (100 aa):
RILRECGFEKVKVTGRSGDGGIDGFGVFKLGGLLSYNVVFQCKRYNGNVPSKEIRDFRSAMIGRADKGLFITTGNYTIEAKKEASRDGAPKIDLVDGNEL

pLDDT: mean 84.09, std 12.14, range [47.78, 97.31]

Foldseek 3Di:
DVCVVQQWDPWDADPDDPLQFWRTWTWHDDPVPDIWIETEGEDEDDEEDELVSLVSVQVSCVPPTQEYEYEYAYHYDPNNVCSQVDPPGRHYHYHYNVND